Protein AF-A0A948UJB1-F1 (afdb_monomer_lite)

Radius of gyration: 13.71 Å; chains: 1; bounding box: 36×20×43 Å

Foldseek 3Di:
DPPDPQQEEEEDFEDDPVSVVVSVVVVVVCVVVNYHYDYPPDQHQWYWYWYADPDPDDRDTDTDIDGDDD

pLDDT: mean 79.27, std 16.4, range [37.22, 95.69]

Sequence (70 aa):
MKAEKIKNYSITTLGCKVNHCESESITQLLKESEWISVPLGEDAKFCIMNAPAASGRGHSLGIILGNVPN

Secondary structure (DSSP, 8-state):
-------EEEEEE-SSHHHHHHHHHHHHHHHHTTPEE--TTS--SEEEEEEE-SSSSS--EEEEEEE---

Structure (mmCIF, N/CA/C/O backbone):
data_AF-A0A948UJB1-F1
#
_entry.id   AF-A0A948UJB1-F1
#
loop_
_atom_site.group_PDB
_atom_site.id
_atom_site.type_symbol
_atom_site.label_atom_id
_atom_site.label_alt_id
_atom_site.label_comp_id
_atom_site.label_asym_id
_atom_site.label_entity_id
_atom_site.label_seq_id
_atom_site.pdbx_PDB_ins_code
_atom_site.Cartn_x
_atom_site.Cartn_y
_atom_site.Cartn_z
_atom_site.occupancy
_atom_site.B_iso_or_equiv
_atom_site.auth_seq_id
_atom_site.auth_comp_id
_atom_site.auth_asym_id
_atom_site.auth_atom_id
_atom_site.pdbx_PDB_model_num
ATOM 1 N N . MET A 1 1 ? -24.961 -0.881 20.296 1.00 37.22 1 MET A N 1
ATOM 2 C CA . MET A 1 1 ? -23.526 -0.564 20.134 1.00 37.22 1 MET A CA 1
ATOM 3 C C . MET A 1 1 ? -23.265 -0.393 18.645 1.00 37.22 1 MET A C 1
ATOM 5 O O . MET A 1 1 ? -23.523 -1.333 17.906 1.00 37.22 1 MET A O 1
ATOM 9 N N . LYS A 1 2 ? -22.897 0.805 18.173 1.00 45.62 2 LYS A N 1
ATOM 10 C CA . LYS A 1 2 ? -22.500 0.986 16.767 1.00 45.62 2 LYS A CA 1
ATOM 11 C C . LYS A 1 2 ? -21.062 0.489 16.657 1.00 45.62 2 LYS A C 1
ATOM 13 O O . LYS A 1 2 ? -20.214 1.009 17.370 1.00 45.62 2 LYS A O 1
ATOM 18 N N . ALA A 1 3 ? -20.812 -0.532 15.841 1.00 55.66 3 ALA A N 1
ATOM 19 C CA . ALA A 1 3 ? -19.449 -0.935 15.523 1.00 55.66 3 ALA A CA 1
ATOM 20 C C . ALA A 1 3 ? -18.751 0.269 14.881 1.00 55.66 3 ALA A C 1
ATOM 22 O O . ALA A 1 3 ? -19.198 0.768 13.845 1.00 55.66 3 ALA A O 1
ATOM 23 N N . GLU A 1 4 ? -17.719 0.787 15.536 1.00 59.06 4 GLU A N 1
ATOM 24 C CA . GLU A 1 4 ? -16.868 1.812 14.955 1.00 59.06 4 GLU A CA 1
ATOM 25 C C . GLU A 1 4 ? -16.224 1.194 13.710 1.00 59.06 4 GLU A C 1
ATOM 27 O O . GLU A 1 4 ? -15.540 0.172 13.788 1.00 59.06 4 GLU A O 1
ATOM 32 N N . LYS A 1 5 ? -16.552 1.722 12.524 1.00 64.75 5 LYS A N 1
ATOM 33 C CA . LYS A 1 5 ? -15.977 1.212 11.278 1.00 64.75 5 LYS A CA 1
ATOM 34 C C . LYS A 1 5 ? -14.487 1.529 11.305 1.00 64.75 5 LYS A C 1
ATOM 36 O O . LYS A 1 5 ? -14.113 2.690 11.164 1.00 64.75 5 LYS A O 1
ATOM 41 N N . ILE A 1 6 ? -13.668 0.491 11.449 1.00 77.38 6 ILE A N 1
ATOM 42 C CA . ILE A 1 6 ? -12.215 0.577 11.326 1.00 77.38 6 ILE A CA 1
ATOM 43 C C . ILE A 1 6 ? -11.893 1.240 9.979 1.00 77.38 6 ILE A C 1
ATOM 45 O O . ILE A 1 6 ? -12.313 0.761 8.919 1.00 77.38 6 ILE A O 1
ATOM 49 N N . LYS A 1 7 ? -11.189 2.374 10.033 1.00 88.25 7 LYS A N 1
ATOM 50 C CA . LYS A 1 7 ? -10.668 3.071 8.857 1.00 88.25 7 LYS A CA 1
ATOM 51 C C . LYS A 1 7 ? -9.437 2.308 8.387 1.00 88.25 7 LYS A C 1
ATOM 53 O O . LYS A 1 7 ? -8.369 2.456 8.973 1.00 88.25 7 LYS A O 1
ATOM 58 N N . ASN A 1 8 ? -9.582 1.456 7.379 1.00 92.50 8 ASN A N 1
ATOM 59 C CA . ASN A 1 8 ? -8.467 0.677 6.855 1.00 92.50 8 ASN A CA 1
ATOM 60 C C . ASN A 1 8 ? -8.279 0.855 5.346 1.00 92.50 8 ASN A C 1
ATOM 62 O O . ASN A 1 8 ? -9.206 1.223 4.622 1.00 92.50 8 ASN A O 1
ATOM 66 N N . TYR A 1 9 ? -7.053 0.624 4.890 1.00 93.19 9 TYR A N 1
ATOM 67 C CA . TYR A 1 9 ? -6.666 0.732 3.488 1.00 93.19 9 TYR A CA 1
ATOM 68 C C . TYR A 1 9 ? -5.592 -0.291 3.145 1.00 93.19 9 TYR A C 1
ATOM 70 O O . TYR A 1 9 ? -4.811 -0.686 4.006 1.00 93.19 9 TYR A O 1
ATOM 78 N N . SER A 1 10 ? -5.502 -0.669 1.876 1.00 93.94 10 SER A N 1
ATOM 79 C CA . SER A 1 10 ? -4.317 -1.346 1.348 1.00 93.94 10 SER A CA 1
ATOM 80 C C . SER A 1 10 ? -3.604 -0.433 0.356 1.00 93.94 10 SER A C 1
ATOM 82 O O . SER A 1 10 ? -4.235 0.382 -0.322 1.00 93.94 10 SER A O 1
ATOM 84 N N . ILE A 1 11 ? -2.280 -0.539 0.277 1.00 93.19 11 ILE A N 1
ATOM 85 C CA . ILE A 1 11 ? -1.471 0.174 -0.710 1.00 93.19 11 ILE A CA 1
ATOM 86 C C . ILE A 1 11 ? -0.543 -0.812 -1.406 1.00 93.19 11 ILE A C 1
ATOM 88 O O . ILE A 1 11 ? 0.127 -1.617 -0.765 1.00 93.19 11 ILE A O 1
ATOM 92 N N . THR A 1 12 ? -0.530 -0.768 -2.733 1.00 92.81 12 THR A N 1
ATOM 93 C CA . THR A 1 12 ? 0.386 -1.537 -3.572 1.00 92.81 12 THR A CA 1
ATOM 94 C C . THR A 1 12 ? 1.183 -0.572 -4.426 1.00 92.81 12 THR A C 1
ATOM 96 O O . THR A 1 12 ? 0.616 0.236 -5.162 1.00 92.81 12 THR A O 1
ATOM 99 N N . THR A 1 13 ? 2.503 -0.674 -4.330 1.00 91.81 13 THR A N 1
ATOM 100 C CA . THR A 1 13 ? 3.436 0.139 -5.104 1.00 91.81 13 THR A CA 1
ATOM 101 C C . THR A 1 13 ? 4.067 -0.716 -6.189 1.00 91.81 13 THR A C 1
ATOM 103 O O . THR A 1 13 ? 4.674 -1.748 -5.912 1.00 91.81 13 THR A O 1
ATOM 106 N N . LEU A 1 14 ? 3.937 -0.265 -7.426 1.00 87.12 14 LEU A N 1
ATOM 107 C CA . LEU A 1 14 ? 4.602 -0.783 -8.607 1.00 87.12 14 LEU A CA 1
ATOM 108 C C . LEU A 1 14 ? 5.507 0.330 -9.147 1.00 87.12 14 LEU A C 1
ATOM 110 O O . LEU A 1 14 ? 5.125 1.498 -9.145 1.00 87.12 14 LEU A O 1
ATOM 114 N N . GLY A 1 15 ? 6.694 -0.014 -9.639 1.00 83.38 15 GLY A N 1
ATOM 115 C CA . GLY A 1 15 ? 7.585 0.948 -10.290 1.00 83.38 15 GLY A CA 1
ATOM 116 C C . GLY A 1 15 ? 8.896 1.183 -9.556 1.00 83.38 15 GLY A C 1
ATOM 117 O O . GLY A 1 15 ? 9.517 0.251 -9.053 1.00 83.38 15 GLY A O 1
ATOM 118 N N . CYS A 1 16 ? 9.372 2.427 -9.598 1.00 85.50 16 CYS A N 1
ATOM 119 C CA . CYS A 1 16 ? 10.728 2.780 -9.192 1.00 85.50 16 CYS A CA 1
ATOM 120 C C . CYS A 1 16 ? 10.764 3.419 -7.797 1.00 85.50 16 CYS A C 1
ATOM 122 O O . CYS A 1 16 ? 9.743 3.612 -7.138 1.00 85.50 16 CYS A O 1
ATOM 124 N N . LYS A 1 17 ? 11.968 3.791 -7.347 1.00 87.94 17 LYS A N 1
ATOM 125 C CA . LYS A 1 17 ? 12.206 4.430 -6.043 1.00 87.94 17 LYS A CA 1
ATOM 126 C C . LYS A 1 17 ? 11.277 5.621 -5.766 1.00 87.94 17 LYS A C 1
ATOM 128 O O . LYS A 1 17 ? 10.872 5.811 -4.628 1.00 87.94 17 LYS A O 1
ATOM 133 N N . VAL A 1 18 ? 10.923 6.394 -6.794 1.00 88.56 18 VAL A N 1
ATOM 134 C CA . VAL A 1 18 ? 10.013 7.542 -6.654 1.00 88.56 18 VAL A CA 1
ATOM 135 C C . VAL A 1 18 ? 8.618 7.091 -6.209 1.00 88.56 18 VAL A C 1
ATOM 137 O O . VAL A 1 18 ? 8.085 7.658 -5.260 1.00 88.56 18 VAL A O 1
ATOM 140 N N . ASN A 1 19 ? 8.069 6.031 -6.816 1.00 87.81 19 ASN A N 1
ATOM 141 C CA . ASN A 1 19 ? 6.784 5.455 -6.407 1.00 87.81 19 ASN A CA 1
ATOM 142 C C . ASN A 1 19 ? 6.832 4.974 -4.947 1.00 87.81 19 ASN A C 1
ATOM 144 O O . ASN A 1 19 ? 5.888 5.192 -4.193 1.00 87.81 19 ASN A O 1
ATOM 148 N N . HIS A 1 20 ? 7.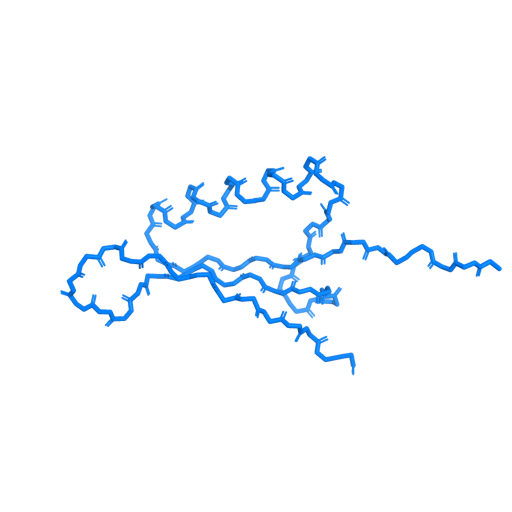945 4.362 -4.526 1.00 90.12 20 HIS A N 1
ATOM 149 C CA . HIS A 1 20 ? 8.119 3.921 -3.139 1.00 90.12 20 HIS A CA 1
ATOM 150 C C . HIS A 1 20 ? 8.127 5.090 -2.151 1.00 90.12 20 HIS A C 1
ATOM 152 O O . HIS A 1 20 ? 7.339 5.069 -1.210 1.00 90.12 20 HIS A O 1
ATOM 158 N N . CYS A 1 21 ? 8.925 6.135 -2.394 1.00 92.44 21 CYS A N 1
ATOM 159 C CA . CYS A 1 21 ? 8.968 7.303 -1.507 1.00 92.44 21 CYS A CA 1
ATOM 160 C C . CYS A 1 21 ? 7.603 8.006 -1.395 1.00 92.44 21 CYS A C 1
ATOM 162 O O . CYS A 1 21 ? 7.220 8.480 -0.323 1.00 92.44 21 CYS A O 1
ATOM 164 N N . GLU A 1 22 ? 6.846 8.065 -2.491 1.00 89.69 22 GLU A N 1
ATOM 165 C CA . GLU A 1 22 ? 5.503 8.643 -2.482 1.00 89.69 22 GLU A CA 1
ATOM 166 C C . GLU A 1 22 ? 4.520 7.763 -1.698 1.00 89.69 22 GLU A C 1
ATOM 168 O O . GLU A 1 22 ? 3.785 8.263 -0.847 1.00 89.69 22 GLU A O 1
ATOM 173 N N . SER A 1 23 ? 4.552 6.444 -1.905 1.00 92.06 23 SER A N 1
ATOM 174 C CA . SER A 1 23 ? 3.740 5.502 -1.130 1.00 92.06 23 SER A CA 1
ATOM 175 C C . SER A 1 23 ? 4.064 5.531 0.367 1.00 92.06 23 SER A C 1
ATOM 177 O O . SER A 1 23 ? 3.143 5.439 1.178 1.00 92.06 23 SER A O 1
ATOM 179 N N . GLU A 1 24 ? 5.329 5.712 0.752 1.00 94.69 24 GLU A N 1
ATOM 180 C CA . GLU A 1 24 ? 5.727 5.922 2.151 1.00 94.69 24 GLU A CA 1
ATOM 181 C C . GLU A 1 24 ? 5.132 7.220 2.716 1.00 94.69 24 GLU A C 1
ATOM 183 O O . GLU A 1 24 ? 4.558 7.211 3.806 1.00 94.69 24 GLU A O 1
ATOM 188 N N . SER A 1 25 ? 5.179 8.309 1.944 1.00 94.25 25 SER A N 1
ATOM 189 C CA . SER A 1 25 ? 4.598 9.601 2.339 1.00 94.25 25 SER A CA 1
ATOM 190 C C . SER A 1 25 ? 3.079 9.507 2.525 1.00 94.25 25 SER A C 1
ATOM 192 O O . SER A 1 25 ? 2.537 9.978 3.524 1.00 94.25 25 SER A O 1
ATOM 194 N N . ILE A 1 26 ? 2.384 8.835 1.603 1.00 92.94 26 ILE A N 1
ATOM 195 C CA . ILE A 1 26 ? 0.939 8.576 1.697 1.00 92.94 26 ILE A CA 1
ATOM 196 C C . ILE A 1 26 ? 0.621 7.720 2.930 1.00 92.94 26 ILE A C 1
ATOM 198 O O . ILE A 1 26 ? -0.308 8.028 3.675 1.00 92.94 26 ILE A O 1
ATOM 202 N N . THR A 1 27 ? 1.411 6.669 3.169 1.00 94.06 27 THR A N 1
ATOM 203 C CA . THR A 1 27 ? 1.259 5.782 4.332 1.00 94.06 27 THR A CA 1
ATOM 204 C C . THR A 1 27 ? 1.385 6.563 5.638 1.00 94.06 27 THR A C 1
ATOM 206 O O . THR A 1 27 ? 0.586 6.365 6.556 1.00 94.06 27 THR A O 1
ATOM 209 N N . GLN A 1 28 ? 2.356 7.477 5.718 1.00 95.69 28 GLN A N 1
ATOM 210 C CA . GLN A 1 28 ? 2.557 8.326 6.887 1.00 95.69 28 GLN A CA 1
ATOM 211 C C . GLN A 1 28 ? 1.355 9.251 7.130 1.00 95.69 28 GLN A C 1
ATOM 213 O O . GLN A 1 28 ? 0.796 9.224 8.224 1.00 95.69 28 GLN A O 1
ATOM 218 N N . LEU A 1 29 ? 0.891 9.971 6.105 1.00 95.00 29 LEU A N 1
ATOM 219 C CA . LEU A 1 29 ? -0.262 10.878 6.213 1.00 95.00 29 LEU A CA 1
ATOM 220 C C . LEU A 1 29 ? -1.549 10.151 6.632 1.00 95.00 29 LEU A C 1
ATOM 222 O O . LEU A 1 29 ? -2.333 10.649 7.445 1.00 95.00 29 LEU A O 1
ATOM 226 N N . LEU A 1 30 ? -1.770 8.950 6.091 1.00 92.56 30 LEU A N 1
ATOM 227 C CA . LEU A 1 30 ? -2.915 8.114 6.447 1.00 92.56 30 LEU A CA 1
ATOM 228 C C . LEU A 1 30 ? -2.824 7.631 7.894 1.00 92.56 30 LEU A C 1
ATOM 230 O O . LEU A 1 30 ? -3.818 7.694 8.618 1.00 92.56 30 LEU A O 1
ATOM 234 N N . LYS A 1 31 ? -1.634 7.224 8.343 1.00 92.50 31 LYS A N 1
ATOM 235 C CA . LYS A 1 31 ? -1.391 6.835 9.736 1.00 92.50 31 LYS A CA 1
ATOM 236 C C . LYS A 1 31 ? -1.624 7.999 10.705 1.00 92.50 31 LYS A C 1
ATOM 238 O O . LYS A 1 31 ? -2.243 7.792 11.745 1.00 92.50 31 LYS A O 1
ATOM 243 N N . GLU A 1 32 ? -1.182 9.209 10.360 1.00 95.31 32 GLU A N 1
ATOM 244 C CA . GLU A 1 32 ? -1.452 10.434 11.135 1.00 95.31 32 GLU A CA 1
ATOM 245 C C . GLU A 1 32 ? -2.951 10.763 11.206 1.00 95.31 32 GLU A C 1
ATOM 247 O O . GLU A 1 32 ? -3.418 11.335 12.186 1.00 95.31 32 GLU A O 1
ATOM 252 N N . SER A 1 33 ? -3.717 10.335 10.200 1.00 92.00 33 SER A N 1
ATOM 253 C CA . SER A 1 33 ? -5.179 10.462 10.135 1.00 92.00 33 SER A CA 1
ATOM 254 C C . SER A 1 33 ? -5.929 9.246 10.710 1.00 92.00 33 SER A C 1
ATOM 256 O O . SER A 1 33 ? -7.120 9.068 10.432 1.00 92.00 33 SER A O 1
ATOM 258 N N . GLU A 1 34 ? -5.234 8.399 11.479 1.00 93.75 34 GLU A N 1
ATOM 259 C CA . GLU A 1 34 ? -5.765 7.206 12.157 1.00 93.75 34 GLU A CA 1
ATOM 260 C C . GLU A 1 34 ? -6.288 6.109 11.212 1.00 93.75 34 GLU A C 1
ATOM 262 O O . GLU A 1 34 ? -7.141 5.298 11.581 1.00 93.75 34 GLU A O 1
ATOM 267 N N . TRP A 1 35 ? -5.787 6.061 9.977 1.00 94.44 35 TRP A N 1
ATOM 268 C CA . TRP A 1 35 ? -6.039 4.942 9.075 1.00 94.44 35 TRP A CA 1
ATOM 269 C C . TRP A 1 35 ? -5.052 3.805 9.327 1.00 94.44 35 TRP A C 1
ATOM 271 O O . TRP A 1 35 ? -3.854 4.016 9.527 1.00 94.44 35 TRP A O 1
ATOM 281 N N . ILE A 1 36 ? -5.553 2.577 9.243 1.00 93.62 36 ILE A N 1
ATOM 282 C CA . ILE A 1 36 ? -4.782 1.354 9.458 1.00 93.62 36 ILE A CA 1
ATOM 283 C C . ILE A 1 36 ? -4.474 0.711 8.108 1.00 93.62 36 ILE A C 1
ATOM 285 O O . ILE A 1 36 ? -5.384 0.413 7.332 1.00 93.62 36 ILE A O 1
ATOM 289 N N . SER A 1 37 ? -3.194 0.478 7.822 1.00 93.44 37 SER A N 1
ATOM 290 C CA . SER A 1 37 ? -2.819 -0.312 6.653 1.00 93.44 37 SER A CA 1
ATOM 291 C C . SER A 1 37 ? -3.137 -1.786 6.896 1.00 93.44 37 SER A C 1
ATOM 293 O O . SER A 1 37 ? -2.845 -2.338 7.958 1.00 93.44 37 SER A O 1
ATOM 295 N N . VAL A 1 38 ? -3.733 -2.430 5.900 1.00 93.88 38 VAL A N 1
ATOM 296 C CA . VAL A 1 38 ? -3.959 -3.874 5.868 1.00 93.88 38 VAL A CA 1
ATOM 297 C C . VAL A 1 38 ? -3.218 -4.489 4.678 1.00 93.88 38 VAL A C 1
ATOM 299 O O . VAL A 1 38 ? -3.029 -3.817 3.656 1.00 93.88 38 VAL A O 1
ATOM 302 N N . PRO A 1 39 ? -2.771 -5.751 4.798 1.00 89.62 39 PRO A N 1
ATOM 303 C CA . PRO A 1 39 ? -2.206 -6.493 3.680 1.00 89.62 39 PRO A CA 1
ATOM 304 C C . PRO A 1 39 ? -3.133 -6.515 2.460 1.00 89.62 39 PRO A C 1
ATOM 306 O O . PRO A 1 39 ? -4.358 -6.455 2.575 1.00 89.62 39 PRO A O 1
ATOM 309 N N . LEU A 1 40 ? -2.540 -6.641 1.273 1.00 83.75 40 LEU A N 1
ATOM 310 C CA . LEU A 1 40 ? -3.306 -6.875 0.054 1.00 83.75 40 LEU A CA 1
ATOM 311 C C . LEU A 1 40 ? -4.092 -8.191 0.183 1.00 83.75 40 LEU A C 1
ATOM 313 O O . LEU A 1 40 ? -3.517 -9.215 0.542 1.00 83.75 40 LEU A O 1
ATOM 317 N N . GLY A 1 41 ? -5.383 -8.156 -0.145 1.00 79.69 41 GLY A N 1
ATOM 318 C CA . GLY A 1 41 ? -6.282 -9.311 -0.047 1.00 79.69 41 GLY A CA 1
ATOM 319 C C . GLY A 1 41 ? -7.133 -9.352 1.225 1.00 79.69 41 GLY A C 1
ATOM 320 O O . GLY A 1 41 ? -8.086 -10.122 1.270 1.00 79.69 41 GLY A O 1
ATOM 321 N N . GLU A 1 42 ? -6.849 -8.498 2.211 1.00 84.62 42 GLU A N 1
ATOM 322 C CA . GLU A 1 42 ? -7.709 -8.298 3.385 1.00 84.62 42 GLU A CA 1
ATOM 323 C C . GLU A 1 42 ? -8.849 -7.297 3.093 1.00 84.62 42 GLU A C 1
ATOM 325 O O . GLU A 1 42 ? -8.783 -6.532 2.124 1.00 84.62 42 GLU A O 1
ATOM 330 N N . ASP A 1 43 ? -9.892 -7.265 3.941 1.00 83.50 43 ASP A N 1
ATOM 331 C CA . ASP A 1 43 ? -11.025 -6.321 3.821 1.00 83.50 43 ASP A CA 1
ATOM 332 C C . ASP A 1 43 ? -10.557 -4.878 4.064 1.00 83.50 43 ASP A C 1
ATOM 334 O O . ASP A 1 43 ? -10.536 -4.383 5.194 1.00 83.50 43 ASP A O 1
ATOM 338 N N . ALA A 1 44 ? -10.158 -4.202 2.989 1.00 87.12 44 ALA A N 1
ATOM 339 C CA . ALA A 1 44 ? -9.812 -2.788 2.979 1.00 87.12 44 ALA A CA 1
ATOM 340 C C . ALA A 1 44 ? -11.019 -1.940 2.549 1.00 87.12 44 ALA A C 1
ATOM 342 O O . ALA A 1 44 ? -11.715 -2.278 1.593 1.00 87.12 44 ALA A O 1
ATOM 343 N N . LYS A 1 45 ? -11.251 -0.783 3.183 1.00 88.94 45 LYS A N 1
ATOM 344 C CA . LYS A 1 45 ? -12.297 0.159 2.737 1.00 88.94 45 LYS A CA 1
ATOM 345 C C . LYS A 1 45 ? -11.977 0.746 1.368 1.00 88.94 45 LYS A C 1
ATOM 347 O O . LYS A 1 45 ? -12.892 0.989 0.584 1.00 88.94 45 LYS A O 1
ATOM 352 N N . PHE A 1 46 ? -10.696 0.956 1.088 1.00 86.50 46 PHE A N 1
ATOM 353 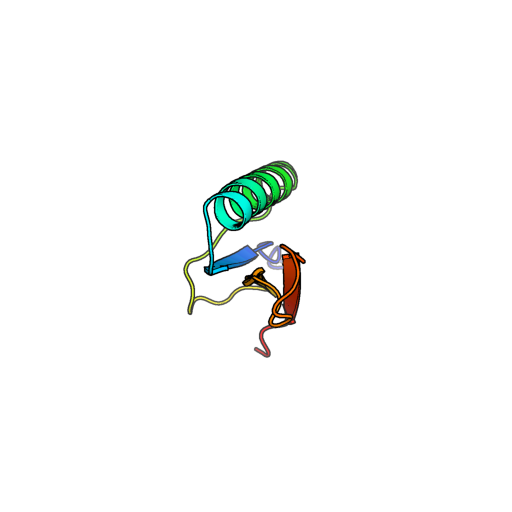C CA . PHE A 1 46 ? -10.209 1.301 -0.238 1.00 86.50 46 PHE A CA 1
ATOM 354 C C . PHE A 1 46 ? -8.802 0.756 -0.474 1.00 86.50 46 PHE A C 1
ATOM 356 O O . PHE A 1 46 ? -8.046 0.474 0.463 1.00 86.50 46 PHE A O 1
ATOM 363 N N . CYS A 1 47 ? -8.443 0.664 -1.748 1.00 89.81 47 CYS A N 1
ATOM 364 C CA . CYS A 1 47 ? -7.112 0.276 -2.192 1.00 89.81 47 CYS A CA 1
ATOM 365 C C . CYS A 1 47 ? -6.445 1.437 -2.930 1.00 89.81 47 CYS A C 1
ATOM 367 O O . CYS A 1 47 ? -7.090 2.121 -3.727 1.00 89.81 47 CYS A O 1
ATOM 369 N N . ILE A 1 48 ? -5.152 1.621 -2.679 1.00 90.81 48 ILE A N 1
ATOM 370 C CA . ILE A 1 48 ? -4.276 2.558 -3.380 1.00 90.81 48 ILE A CA 1
ATOM 371 C C . ILE A 1 48 ? -3.334 1.737 -4.255 1.00 90.81 48 ILE A C 1
ATOM 373 O O . ILE A 1 48 ? -2.536 0.951 -3.746 1.00 90.81 48 ILE A O 1
ATOM 377 N N . MET A 1 49 ? -3.380 1.944 -5.565 1.00 89.56 49 MET A N 1
ATOM 378 C CA . MET A 1 49 ? -2.351 1.437 -6.472 1.00 89.56 49 MET A CA 1
ATOM 379 C C . MET A 1 49 ? -1.500 2.609 -6.951 1.00 89.56 49 MET A C 1
ATOM 381 O O . MET A 1 49 ? -2.014 3.478 -7.653 1.00 89.56 49 MET A O 1
ATOM 385 N N . ASN A 1 50 ? -0.223 2.630 -6.559 1.00 88.38 50 ASN A N 1
ATOM 386 C CA . ASN A 1 50 ? 0.763 3.570 -7.087 1.00 88.38 50 ASN A CA 1
ATOM 387 C C . ASN A 1 50 ? 1.591 2.855 -8.153 1.00 88.38 50 ASN A C 1
ATOM 389 O O . ASN A 1 50 ? 2.280 1.890 -7.836 1.00 88.38 50 ASN A O 1
ATOM 393 N N . ALA A 1 51 ? 1.512 3.307 -9.399 1.00 85.31 51 ALA A N 1
ATOM 394 C CA . ALA A 1 51 ? 2.214 2.706 -1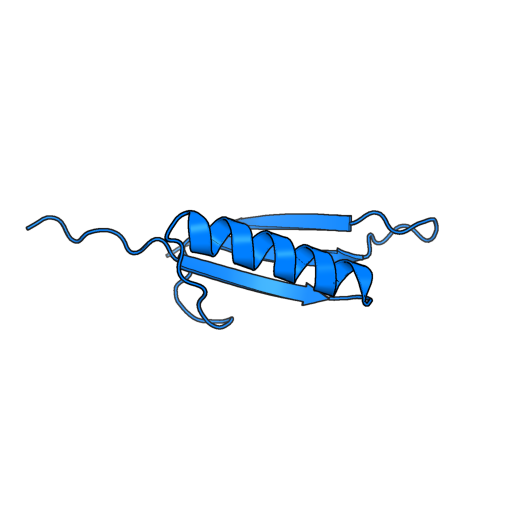0.526 1.00 85.31 51 ALA A CA 1
ATOM 395 C C . ALA A 1 51 ? 2.821 3.785 -11.439 1.00 85.31 51 ALA A C 1
ATOM 397 O O . ALA A 1 51 ? 2.324 4.918 -11.474 1.00 85.31 51 ALA A O 1
ATOM 398 N N . PRO A 1 52 ? 3.877 3.464 -12.212 1.00 81.31 52 PRO A N 1
ATOM 399 C CA . PRO A 1 52 ? 4.351 4.358 -13.258 1.00 81.31 52 PRO A CA 1
ATOM 400 C C . PRO A 1 52 ? 3.267 4.509 -14.329 1.00 81.31 52 PRO A C 1
ATOM 402 O O . PRO A 1 52 ? 2.603 3.540 -14.702 1.00 81.31 52 PRO A O 1
ATOM 405 N N . ALA A 1 53 ? 3.095 5.716 -14.860 1.00 73.06 53 ALA A N 1
ATOM 406 C CA . ALA A 1 53 ? 2.191 5.934 -15.977 1.00 73.06 53 ALA A CA 1
ATOM 407 C C . ALA A 1 53 ? 2.640 5.146 -17.210 1.00 73.06 53 ALA A C 1
ATOM 409 O O . ALA A 1 53 ? 3.819 5.106 -17.557 1.00 73.06 53 ALA A O 1
ATOM 410 N N . ALA A 1 54 ? 1.663 4.606 -17.938 1.00 66.25 54 ALA A N 1
ATOM 411 C CA . ALA A 1 54 ? 1.873 3.845 -19.168 1.00 66.25 54 ALA A CA 1
ATOM 412 C C . ALA A 1 54 ? 2.380 4.688 -20.362 1.00 66.25 54 ALA A C 1
ATOM 414 O O . ALA A 1 54 ? 2.540 4.170 -21.465 1.00 66.25 54 ALA A O 1
ATOM 415 N N . SER A 1 55 ? 2.624 5.989 -20.180 1.00 55.09 55 SER A N 1
ATOM 416 C CA . SER A 1 55 ? 3.111 6.865 -21.243 1.00 55.09 55 SER A CA 1
ATOM 417 C C . SER A 1 55 ? 4.635 6.807 -21.292 1.00 55.09 55 SER A C 1
ATOM 419 O O . SER A 1 55 ? 5.300 7.190 -20.334 1.00 55.09 55 SER A O 1
ATOM 421 N N . GLY A 1 56 ? 5.203 6.378 -22.423 1.00 53.97 56 GLY A N 1
ATOM 422 C CA . GLY A 1 56 ? 6.651 6.291 -22.676 1.00 53.97 56 GLY A CA 1
ATOM 423 C C . GLY A 1 56 ? 7.424 7.622 -22.635 1.00 53.97 56 GLY A C 1
ATOM 424 O O . GLY A 1 56 ? 8.512 7.716 -23.198 1.00 53.97 56 GLY A O 1
ATOM 425 N N . ARG A 1 57 ? 6.876 8.665 -22.003 1.00 52.34 57 ARG A N 1
ATOM 426 C CA . ARG A 1 57 ? 7.521 9.949 -21.728 1.00 52.34 57 ARG A CA 1
ATOM 427 C C . ARG A 1 57 ? 7.157 10.417 -20.318 1.00 52.34 57 ARG A C 1
ATOM 429 O O . ARG A 1 57 ? 6.080 10.959 -20.101 1.00 52.34 57 ARG A O 1
ATOM 436 N N . GLY A 1 58 ? 8.112 10.266 -19.402 1.00 51.12 58 GLY A N 1
ATOM 437 C CA . GLY A 1 58 ? 8.118 10.927 -18.097 1.00 51.12 58 GLY A CA 1
ATOM 438 C C . GLY A 1 58 ? 7.341 10.202 -16.999 1.00 51.12 58 GLY A C 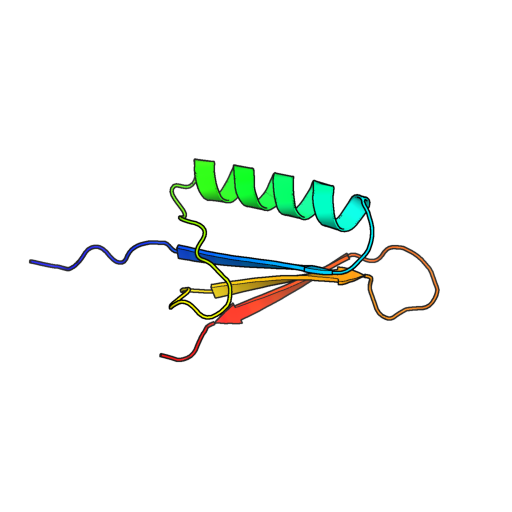1
ATOM 439 O O . GLY A 1 58 ? 6.289 9.617 -17.237 1.00 51.12 58 GLY A O 1
ATOM 440 N N . HIS A 1 59 ? 7.886 10.275 -15.781 1.00 49.56 59 HIS A N 1
ATOM 441 C CA . HIS A 1 59 ? 7.313 9.786 -14.524 1.00 49.56 59 HIS A CA 1
ATOM 442 C C . HIS A 1 59 ? 5.972 10.471 -14.184 1.00 49.56 59 HIS A C 1
ATOM 444 O O . HIS A 1 59 ? 5.883 11.226 -13.221 1.00 49.56 59 HIS A O 1
ATOM 450 N N . SER A 1 60 ? 4.915 10.259 -14.965 1.00 45.34 60 SER A N 1
ATOM 451 C CA . SER A 1 60 ? 3.572 10.521 -14.450 1.00 45.34 60 SER A CA 1
ATOM 452 C C . SER A 1 60 ? 3.252 9.428 -13.432 1.00 45.34 60 SER A C 1
ATOM 454 O O . SER A 1 60 ? 3.372 8.242 -13.730 1.00 45.34 60 SER A O 1
ATOM 456 N N . LEU A 1 61 ? 2.934 9.829 -12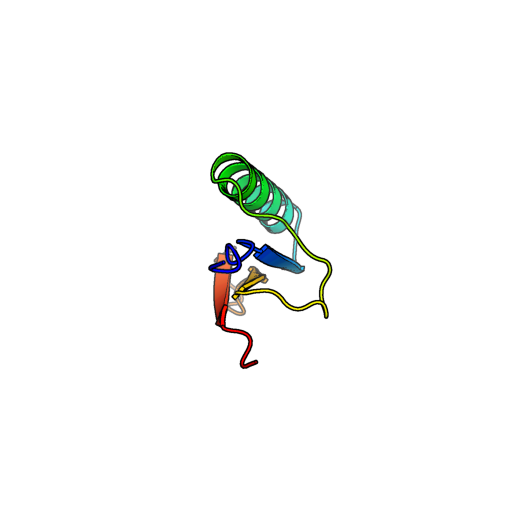.207 1.00 54.12 61 LEU A N 1
ATOM 457 C CA . LEU A 1 61 ? 2.496 8.947 -11.129 1.00 54.12 61 LEU A CA 1
ATOM 458 C C . LEU A 1 61 ? 0.969 8.879 -11.179 1.00 54.12 61 LEU A C 1
ATOM 460 O O . LEU A 1 61 ? 0.300 9.911 -11.213 1.00 54.12 61 LEU A O 1
ATOM 464 N N . GLY A 1 62 ? 0.419 7.669 -11.263 1.00 59.06 62 GLY A N 1
ATOM 465 C CA . GLY A 1 62 ? -1.023 7.444 -11.218 1.00 59.06 62 GLY A CA 1
ATOM 466 C C . GLY A 1 62 ? -1.404 6.812 -9.889 1.00 59.06 62 GLY A C 1
ATOM 467 O O . GLY A 1 62 ? -0.899 5.738 -9.569 1.00 59.06 62 GLY A O 1
ATOM 468 N N . ILE A 1 63 ? -2.308 7.454 -9.145 1.00 62.94 63 ILE A N 1
ATOM 469 C CA . ILE A 1 63 ? -2.960 6.855 -7.978 1.00 62.94 63 ILE A CA 1
ATOM 470 C C . ILE A 1 63 ? -4.361 6.424 -8.396 1.00 62.94 63 ILE A C 1
ATOM 472 O O . ILE A 1 63 ? -5.198 7.260 -8.740 1.00 62.94 63 ILE A O 1
ATOM 476 N N . ILE A 1 64 ? -4.623 5.120 -8.355 1.00 68.50 64 ILE A N 1
ATOM 477 C CA . ILE A 1 64 ? -5.970 4.578 -8.549 1.00 68.50 64 ILE A CA 1
ATOM 478 C C . ILE A 1 64 ? -6.557 4.284 -7.171 1.00 68.50 64 ILE A C 1
ATOM 480 O O . ILE A 1 64 ? -5.986 3.497 -6.414 1.00 68.50 64 ILE A O 1
ATOM 484 N N . LEU A 1 65 ? -7.692 4.919 -6.866 1.00 70.88 65 LEU A N 1
ATOM 485 C CA . LEU A 1 65 ? -8.510 4.630 -5.692 1.00 70.88 65 LEU A CA 1
ATOM 486 C C . LEU A 1 65 ? -9.696 3.767 -6.115 1.00 70.88 65 LEU A C 1
ATOM 488 O O . LEU A 1 65 ? -10.517 4.187 -6.930 1.00 70.88 65 LEU A O 1
ATOM 492 N N . GLY A 1 66 ? -9.775 2.563 -5.561 1.00 66.69 66 GLY A N 1
ATOM 493 C CA . GLY A 1 66 ? -10.914 1.667 -5.740 1.00 66.69 66 GLY A CA 1
ATOM 494 C C . GLY A 1 66 ? -11.606 1.405 -4.410 1.00 66.69 66 GLY A C 1
ATOM 495 O O . GLY A 1 66 ? -10.933 1.141 -3.414 1.00 66.69 66 GLY A O 1
ATOM 496 N N . ASN A 1 67 ? -12.940 1.438 -4.401 1.00 67.69 67 ASN A N 1
ATOM 497 C CA . ASN A 1 67 ? -13.709 0.832 -3.317 1.00 67.69 67 ASN A CA 1
ATOM 498 C C . ASN A 1 67 ? -13.678 -0.685 -3.499 1.00 67.69 67 ASN A C 1
ATOM 500 O O . ASN A 1 67 ? -13.929 -1.170 -4.603 1.00 67.69 67 ASN A O 1
ATOM 504 N N . VAL A 1 68 ? -13.417 -1.426 -2.424 1.00 58.69 68 VAL A N 1
ATOM 505 C CA . VAL A 1 68 ? -13.607 -2.878 -2.426 1.00 58.69 68 VAL A CA 1
ATOM 506 C C . VAL A 1 68 ? -15.108 -3.130 -2.249 1.00 58.69 68 VAL A C 1
ATOM 508 O O . VAL A 1 68 ? -15.659 -2.737 -1.214 1.00 58.69 68 VAL A O 1
ATOM 511 N N . PRO A 1 69 ? -15.818 -3.683 -3.252 1.00 53.34 6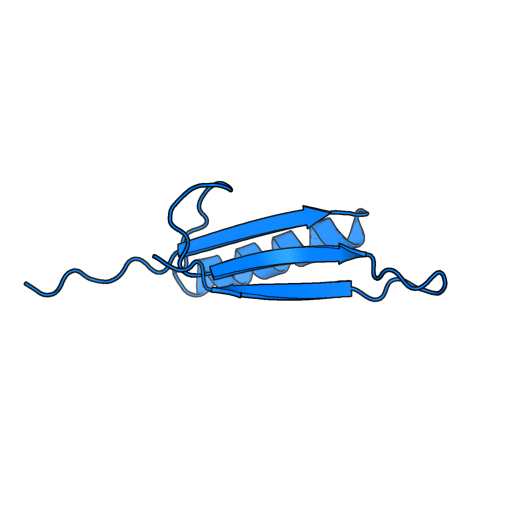9 PRO A N 1
ATOM 512 C CA . PRO A 1 69 ? -17.188 -4.123 -3.041 1.00 53.34 69 PRO A CA 1
ATOM 513 C C . PRO A 1 69 ? -17.165 -5.242 -1.995 1.00 53.34 69 PRO A C 1
ATOM 515 O O . PRO A 1 69 ? -16.382 -6.181 -2.117 1.00 53.34 69 PRO A O 1
ATOM 518 N N . ASN A 1 70 ? -17.965 -5.061 -0.944 1.00 52.88 70 ASN A N 1
ATOM 519 C CA . ASN A 1 70 ? -18.132 -6.022 0.145 1.00 52.88 70 ASN A CA 1
ATOM 520 C C . ASN A 1 70 ? -18.796 -7.308 -0.356 1.00 52.88 70 ASN A C 1
ATOM 522 O O . ASN A 1 70 ? -19.723 -7.180 -1.191 1.00 52.88 70 ASN A O 1
#